Protein AF-A0A961RWL0-F1 (afdb_monomer_lite)

Structure (mmCIF, N/CA/C/O backbone):
data_AF-A0A961RWL0-F1
#
_entry.id   AF-A0A961RWL0-F1
#
loop_
_atom_site.group_PDB
_atom_site.id
_atom_site.type_symbol
_atom_site.label_atom_id
_atom_site.label_alt_id
_atom_site.label_comp_id
_atom_site.label_asym_id
_atom_site.label_entity_id
_atom_site.label_seq_id
_atom_site.pdbx_PDB_ins_code
_atom_site.Cartn_x
_atom_site.Cartn_y
_atom_site.Cartn_z
_atom_site.occupancy
_atom_site.B_iso_or_equiv
_atom_site.auth_seq_id
_atom_site.auth_comp_id
_atom_site.auth_asym_id
_atom_site.auth_atom_id
_atom_site.pdbx_PDB_model_num
ATOM 1 N N . PRO A 1 1 ? 9.113 -16.817 -2.853 1.00 57.19 1 PRO A N 1
ATOM 2 C CA . PRO A 1 1 ? 8.652 -16.428 -1.502 1.00 57.19 1 PRO A CA 1
ATOM 3 C C . PRO A 1 1 ? 8.522 -17.654 -0.603 1.00 57.19 1 PRO A C 1
ATOM 5 O O . PRO A 1 1 ? 7.998 -18.676 -1.045 1.00 57.19 1 PRO A O 1
ATOM 8 N N . ASP A 1 2 ? 9.014 -17.545 0.627 1.00 75.31 2 ASP A N 1
ATOM 9 C CA . ASP A 1 2 ? 8.893 -18.606 1.622 1.00 75.31 2 ASP A CA 1
ATOM 10 C C . A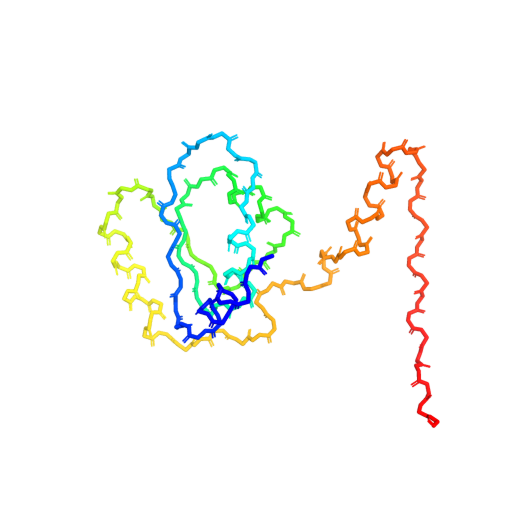SP A 1 2 ? 7.422 -18.758 2.012 1.00 75.31 2 ASP A C 1
ATOM 12 O O . ASP A 1 2 ? 6.725 -17.772 2.259 1.00 75.31 2 ASP A O 1
ATOM 16 N N . ARG A 1 3 ? 6.926 -19.999 2.013 1.00 83.94 3 ARG A N 1
ATOM 17 C CA . ARG A 1 3 ? 5.512 -20.322 2.267 1.00 83.94 3 ARG A CA 1
ATOM 18 C C . ARG A 1 3 ? 5.008 -19.723 3.584 1.00 83.94 3 ARG A C 1
ATOM 20 O O . ARG A 1 3 ? 3.888 -19.234 3.642 1.00 83.94 3 ARG A O 1
ATOM 27 N N . GLU A 1 4 ? 5.884 -19.668 4.580 1.00 89.62 4 GLU A N 1
ATOM 28 C CA . GLU A 1 4 ? 5.626 -19.068 5.890 1.00 89.62 4 GLU A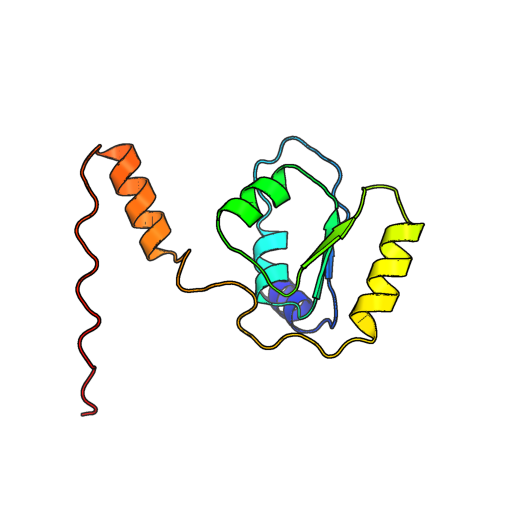 CA 1
ATOM 29 C C . GLU A 1 4 ? 5.218 -17.593 5.795 1.00 89.62 4 GLU A C 1
ATOM 31 O O . GLU A 1 4 ? 4.293 -17.162 6.480 1.00 89.62 4 GLU A O 1
ATOM 36 N N . PHE A 1 5 ? 5.850 -16.815 4.910 1.00 88.50 5 PHE A N 1
ATOM 37 C CA . PHE A 1 5 ? 5.499 -15.406 4.738 1.00 88.50 5 PHE A CA 1
ATOM 38 C C . PHE A 1 5 ? 4.093 -15.243 4.152 1.00 88.50 5 PHE A C 1
ATOM 40 O O . PHE A 1 5 ? 3.331 -14.388 4.601 1.00 88.50 5 PHE A O 1
ATOM 47 N N . LEU A 1 6 ? 3.739 -16.075 3.166 1.00 90.75 6 LEU A N 1
ATOM 48 C CA . LEU A 1 6 ? 2.405 -16.068 2.559 1.00 90.75 6 LEU A CA 1
ATOM 49 C C . LEU A 1 6 ? 1.332 -16.452 3.579 1.00 90.75 6 LEU A C 1
ATOM 51 O O . LEU A 1 6 ? 0.296 -15.792 3.643 1.00 90.75 6 LEU A O 1
ATOM 55 N N . ASP A 1 7 ? 1.601 -17.473 4.394 1.00 93.19 7 ASP A N 1
ATOM 56 C CA . ASP A 1 7 ? 0.686 -17.926 5.440 1.00 93.19 7 ASP A CA 1
ATOM 57 C C . ASP A 1 7 ? 0.441 -16.808 6.468 1.00 93.19 7 ASP A C 1
ATOM 59 O O . ASP A 1 7 ? -0.708 -16.506 6.796 1.00 93.19 7 ASP A O 1
ATOM 63 N N . VAL A 1 8 ? 1.500 -16.114 6.903 1.00 94.44 8 VAL A N 1
ATOM 64 C CA . VAL A 1 8 ? 1.376 -14.960 7.807 1.00 94.44 8 VAL A CA 1
ATOM 65 C C . VAL A 1 8 ? 0.587 -13.830 7.146 1.00 94.44 8 VAL A C 1
ATOM 67 O O . VAL A 1 8 ? -0.411 -13.385 7.711 1.00 94.44 8 VAL A O 1
ATOM 70 N N . ALA A 1 9 ? 0.968 -13.401 5.941 1.00 95.12 9 ALA A N 1
ATOM 71 C CA . ALA A 1 9 ? 0.311 -12.299 5.235 1.00 95.12 9 ALA A CA 1
ATOM 72 C C . ALA A 1 9 ? -1.185 -12.557 4.974 1.00 95.12 9 ALA A C 1
ATOM 74 O O . ALA A 1 9 ? -1.987 -11.621 5.001 1.00 95.12 9 ALA A O 1
ATOM 75 N N . ALA A 1 10 ? -1.572 -13.815 4.749 1.00 93.94 10 ALA A N 1
ATOM 76 C CA . ALA A 1 10 ? -2.961 -14.214 4.543 1.00 93.94 10 ALA A CA 1
ATOM 77 C C . ALA A 1 10 ? -3.770 -14.367 5.844 1.00 93.94 10 ALA A C 1
ATOM 79 O O . ALA A 1 10 ? -4.999 -14.353 5.784 1.00 93.94 10 ALA A O 1
ATOM 80 N N . SER A 1 11 ? -3.103 -14.539 6.991 1.00 95.19 11 SER A N 1
ATOM 81 C CA . SER A 1 11 ? -3.733 -14.792 8.299 1.00 95.19 11 SER A CA 1
ATOM 82 C C . SER A 1 11 ? -4.036 -13.538 9.124 1.00 95.19 11 SER A C 1
ATOM 84 O O . SER A 1 11 ? -4.779 -13.620 10.100 1.00 95.19 11 SER A O 1
ATOM 86 N N . VAL A 1 12 ? -3.464 -12.390 8.759 1.00 95.31 12 VAL A N 1
ATOM 87 C CA . VAL A 1 12 ? -3.649 -11.128 9.489 1.00 95.31 12 VAL A CA 1
ATOM 88 C C . VAL A 1 12 ? -4.867 -10.357 8.989 1.00 95.31 12 VAL A C 1
ATOM 90 O O . VAL A 1 12 ? -5.196 -10.389 7.805 1.00 95.31 12 VAL A O 1
ATOM 93 N N . ASP A 1 13 ? -5.492 -9.575 9.868 1.00 95.56 13 ASP A N 1
ATOM 94 C CA . ASP A 1 13 ? -6.562 -8.640 9.491 1.00 95.56 13 ASP A CA 1
ATOM 95 C C . ASP A 1 13 ? -6.045 -7.396 8.760 1.00 95.56 13 ASP A C 1
ATOM 97 O O . ASP A 1 13 ? -6.799 -6.716 8.050 1.00 95.56 13 ASP A O 1
ATOM 101 N N . MET A 1 14 ? -4.770 -7.071 8.987 1.00 96.50 14 MET A N 1
ATOM 102 C CA . MET A 1 14 ? -4.126 -5.852 8.528 1.00 96.50 14 MET A CA 1
ATOM 103 C C . MET A 1 14 ? -2.605 -6.024 8.456 1.00 96.50 14 MET A C 1
ATOM 105 O O . MET A 1 14 ? -1.998 -6.606 9.352 1.00 96.50 14 MET A O 1
ATOM 109 N N . ALA A 1 15 ? -1.993 -5.482 7.405 1.00 97.25 15 ALA A N 1
ATOM 110 C CA . ALA A 1 15 ? -0.549 -5.400 7.237 1.00 97.25 15 ALA A CA 1
ATOM 111 C C . ALA A 1 15 ? -0.083 -3.939 7.262 1.00 97.25 15 ALA A C 1
ATOM 113 O O . ALA A 1 15 ? -0.704 -3.063 6.656 1.00 97.25 15 ALA A O 1
ATOM 114 N N . TRP A 1 16 ? 1.044 -3.683 7.923 1.00 97.25 16 TRP A N 1
ATOM 115 C CA . TRP A 1 16 ? 1.684 -2.370 7.956 1.00 97.25 16 TRP A CA 1
ATOM 116 C C . TRP A 1 16 ? 3.024 -2.420 7.235 1.00 97.25 16 TRP A C 1
ATOM 118 O O . TRP A 1 16 ? 3.865 -3.261 7.542 1.00 97.25 16 TRP A O 1
ATOM 128 N N . LEU A 1 17 ? 3.238 -1.486 6.310 1.00 96.38 17 LEU A N 1
ATOM 129 C CA . LEU A 1 17 ? 4.455 -1.376 5.505 1.00 96.38 17 LEU A CA 1
ATOM 130 C C . LEU A 1 17 ? 5.097 0.014 5.703 1.00 96.38 17 LEU A C 1
ATOM 132 O O . LEU A 1 17 ? 4.970 0.885 4.838 1.00 96.38 17 LEU A O 1
ATOM 136 N N . PRO A 1 18 ? 5.742 0.264 6.861 1.00 95.06 18 PRO A N 1
ATOM 137 C CA . PRO A 1 18 ? 6.321 1.559 7.222 1.00 95.06 18 PRO A CA 1
ATOM 138 C C . PRO A 1 18 ? 7.719 1.735 6.617 1.00 95.06 18 PRO A C 1
ATOM 140 O O . PRO A 1 18 ? 8.727 1.711 7.321 1.00 95.06 18 PRO A O 1
ATOM 143 N N . TYR A 1 19 ? 7.803 1.848 5.294 1.00 91.31 19 TYR A N 1
ATOM 144 C CA . TYR A 1 19 ? 9.090 1.877 4.601 1.00 91.31 19 TYR A CA 1
ATOM 145 C C . TYR A 1 19 ? 9.611 3.310 4.479 1.00 91.31 19 TYR A C 1
ATOM 147 O O . TYR A 1 19 ? 8.877 4.214 4.074 1.00 91.31 19 TYR A O 1
ATOM 155 N N . TYR A 1 20 ? 10.887 3.506 4.799 1.00 90.06 20 TYR A N 1
ATOM 156 C CA . TYR A 1 20 ? 11.621 4.691 4.365 1.00 90.06 20 TYR A CA 1
ATOM 157 C C . TYR A 1 20 ? 12.013 4.544 2.899 1.00 90.06 20 TYR A C 1
ATOM 159 O O . TYR A 1 20 ? 12.244 3.433 2.421 1.00 90.06 20 TYR A O 1
ATOM 167 N N . GLU A 1 21 ? 12.116 5.675 2.206 1.00 86.50 21 GLU A N 1
ATOM 168 C CA . GLU A 1 21 ? 12.635 5.701 0.845 1.00 86.50 21 GLU A CA 1
ATOM 169 C C . GLU A 1 21 ? 14.100 5.251 0.836 1.00 86.50 21 GLU A C 1
ATOM 171 O O . GLU A 1 21 ? 14.924 5.749 1.606 1.00 86.50 21 GLU A O 1
ATOM 176 N N . ASN A 1 22 ? 14.418 4.287 -0.022 1.00 85.12 22 ASN A N 1
ATOM 177 C CA . ASN A 1 22 ? 15.745 3.679 -0.120 1.00 85.12 22 ASN A CA 1
ATOM 178 C C . ASN A 1 22 ? 16.205 3.509 -1.579 1.00 85.12 22 ASN A C 1
ATOM 180 O O . ASN A 1 22 ? 17.179 2.798 -1.828 1.00 85.12 22 ASN A O 1
ATOM 184 N N . GLY A 1 23 ? 15.526 4.164 -2.529 1.00 84.50 23 GLY A N 1
ATOM 185 C CA . GLY A 1 23 ? 15.853 4.097 -3.954 1.00 84.50 23 GLY A CA 1
ATOM 186 C C . GLY A 1 23 ? 15.364 2.818 -4.634 1.00 84.50 23 GLY A C 1
ATOM 187 O O . GLY A 1 23 ? 15.916 2.428 -5.659 1.00 84.50 23 GLY A O 1
ATOM 188 N N . GLN A 1 24 ? 14.374 2.136 -4.052 1.00 85.56 24 GLN A N 1
ATOM 189 C CA . GLN A 1 24 ? 13.716 0.994 -4.680 1.00 85.56 24 GLN A CA 1
ATOM 190 C C . GLN A 1 24 ? 12.577 1.457 -5.590 1.00 85.56 24 GLN A C 1
ATOM 192 O O . GLN A 1 24 ? 11.757 2.289 -5.213 1.00 85.56 24 GLN A O 1
ATOM 197 N N . ASP A 1 25 ? 12.468 0.826 -6.757 1.00 83.38 25 ASP A N 1
ATOM 198 C CA . ASP A 1 25 ? 11.403 1.114 -7.726 1.00 83.38 25 ASP A CA 1
ATOM 199 C C . ASP A 1 25 ? 10.155 0.234 -7.529 1.00 83.38 25 ASP A C 1
ATOM 201 O O . ASP A 1 25 ? 9.182 0.341 -8.272 1.00 83.38 25 ASP A O 1
ATOM 205 N N . GLY A 1 26 ? 10.159 -0.648 -6.524 1.00 85.62 26 GLY A N 1
ATOM 206 C CA . GLY A 1 26 ? 9.037 -1.533 -6.226 1.00 85.62 26 GLY A CA 1
ATOM 207 C C . GLY A 1 26 ? 9.232 -2.354 -4.953 1.00 85.62 26 GLY A C 1
ATOM 208 O O . GLY A 1 26 ? 10.315 -2.396 -4.373 1.00 85.62 26 GLY A O 1
ATOM 209 N N . SER A 1 27 ? 8.164 -3.027 -4.517 1.00 89.69 27 SER A N 1
ATOM 210 C CA . SER A 1 27 ? 8.170 -3.871 -3.318 1.00 89.69 27 SER A CA 1
ATOM 211 C C . SER A 1 27 ? 7.378 -5.158 -3.543 1.00 89.69 27 SER A C 1
ATOM 213 O O . SER A 1 27 ? 6.149 -5.146 -3.593 1.00 89.69 27 SER A O 1
ATOM 215 N N . GLY A 1 28 ? 8.086 -6.289 -3.630 1.00 89.06 28 GLY A N 1
ATOM 216 C CA . GLY A 1 28 ? 7.453 -7.610 -3.737 1.00 89.06 28 GLY A CA 1
ATOM 217 C C . GLY A 1 28 ? 6.717 -8.033 -2.460 1.00 89.06 28 GLY A C 1
ATOM 218 O O . GLY A 1 28 ? 5.742 -8.774 -2.514 1.00 89.06 28 GLY A O 1
ATOM 219 N N . ILE A 1 29 ? 7.143 -7.530 -1.296 1.00 92.38 29 ILE A N 1
ATOM 220 C CA . ILE A 1 29 ? 6.402 -7.723 -0.043 1.00 92.38 29 ILE A CA 1
ATOM 221 C C . ILE A 1 29 ? 5.056 -6.997 -0.116 1.00 92.38 29 ILE A C 1
ATOM 223 O O . ILE A 1 29 ? 4.036 -7.556 0.281 1.00 92.38 29 ILE A O 1
ATOM 227 N N . ALA A 1 30 ? 5.037 -5.778 -0.660 1.00 93.31 30 ALA A N 1
ATOM 228 C CA . ALA A 1 30 ? 3.799 -5.025 -0.789 1.00 93.31 30 ALA A CA 1
ATOM 229 C C . ALA A 1 30 ? 2.814 -5.690 -1.735 1.00 93.31 30 ALA A C 1
ATOM 231 O O . ALA A 1 30 ? 1.653 -5.794 -1.362 1.00 93.31 30 ALA A O 1
ATOM 232 N N . SER A 1 31 ? 3.255 -6.186 -2.895 1.00 91.31 31 SER A N 1
ATOM 233 C CA . SER A 1 31 ? 2.355 -6.906 -3.803 1.00 91.31 31 SER A CA 1
ATOM 234 C C . SER A 1 31 ? 1.709 -8.107 -3.106 1.00 91.31 31 SER A C 1
ATOM 236 O O . SER A 1 31 ? 0.496 -8.258 -3.140 1.00 91.31 31 SER A O 1
ATOM 238 N N . ILE A 1 32 ? 2.490 -8.891 -2.352 1.00 92.81 32 ILE A N 1
ATOM 239 C CA . ILE A 1 32 ? 1.956 -10.025 -1.584 1.00 92.81 32 ILE A CA 1
ATOM 240 C C . ILE A 1 32 ? 0.930 -9.567 -0.541 1.00 92.81 32 ILE A C 1
ATOM 242 O O . ILE A 1 32 ? -0.151 -10.143 -0.453 1.00 92.81 32 ILE A O 1
ATOM 246 N N . CYS A 1 33 ? 1.249 -8.554 0.268 1.00 95.94 33 CYS A N 1
ATOM 247 C CA . CYS A 1 33 ? 0.324 -8.058 1.289 1.00 95.94 33 CYS A CA 1
ATOM 248 C C . CYS A 1 33 ? -0.944 -7.454 0.674 1.00 95.94 33 CYS A C 1
ATOM 250 O O . CYS A 1 33 ? -2.024 -7.631 1.226 1.00 95.94 33 CYS A O 1
ATOM 252 N N . LEU A 1 34 ? -0.834 -6.769 -0.463 1.00 94.50 34 LEU A N 1
ATOM 253 C CA . LEU A 1 34 ? -1.975 -6.188 -1.167 1.00 94.50 34 LEU A CA 1
ATOM 254 C C . LEU A 1 34 ? -2.904 -7.258 -1.740 1.00 94.50 34 LEU A C 1
ATOM 256 O O . LEU A 1 34 ? -4.112 -7.043 -1.741 1.00 94.50 34 LEU A O 1
ATOM 260 N N . ASP A 1 35 ? -2.378 -8.417 -2.131 1.00 92.25 35 ASP A N 1
ATOM 261 C CA . ASP A 1 35 ? -3.180 -9.541 -2.623 1.00 92.25 35 ASP A CA 1
ATOM 262 C C . ASP A 1 35 ? -3.749 -10.410 -1.486 1.00 92.25 35 ASP A C 1
ATOM 264 O O . ASP A 1 35 ? -4.874 -10.914 -1.563 1.00 92.25 35 ASP A O 1
ATOM 268 N N . ALA A 1 36 ? -2.979 -10.604 -0.412 1.00 93.56 36 ALA A N 1
ATOM 269 C CA . ALA A 1 36 ? -3.298 -11.564 0.643 1.00 93.56 36 ALA A CA 1
ATOM 270 C C . ALA A 1 36 ? -3.985 -10.932 1.862 1.00 93.56 36 ALA A C 1
ATOM 272 O O . ALA A 1 36 ? -4.909 -11.526 2.424 1.00 93.56 36 ALA A O 1
ATOM 273 N N . SER A 1 37 ? -3.586 -9.735 2.282 1.00 96.19 37 SER A N 1
ATOM 274 C CA . SER A 1 37 ? -4.082 -9.128 3.518 1.00 96.19 37 SER A CA 1
ATOM 275 C C . SER A 1 37 ? -5.368 -8.328 3.263 1.00 96.19 37 SER A C 1
ATOM 277 O O . SER A 1 37 ? -5.438 -7.559 2.305 1.00 96.19 37 SER A O 1
ATOM 279 N N . PRO A 1 38 ? -6.406 -8.440 4.114 1.00 96.06 38 PRO A N 1
ATOM 280 C CA . PRO A 1 38 ? -7.648 -7.680 3.954 1.00 96.06 38 PRO A CA 1
ATOM 281 C C . PRO A 1 38 ? -7.476 -6.166 3.968 1.00 96.06 38 PRO A C 1
ATOM 283 O O . PRO A 1 38 ? -8.319 -5.460 3.423 1.00 96.06 38 PRO A O 1
ATOM 286 N N . ARG A 1 39 ? -6.421 -5.664 4.616 1.00 96.94 39 ARG A N 1
ATOM 287 C CA . ARG A 1 39 ? -6.120 -4.238 4.752 1.00 96.94 39 ARG A CA 1
ATOM 288 C C . ARG A 1 39 ? -4.614 -4.037 4.740 1.00 96.94 39 ARG A C 1
ATOM 290 O O . ARG A 1 39 ? -3.888 -4.784 5.395 1.00 96.94 39 ARG A O 1
ATOM 297 N N . VAL A 1 40 ? -4.152 -2.998 4.064 1.00 97.12 40 VAL A N 1
ATOM 298 C CA . VAL A 1 40 ? -2.743 -2.611 4.019 1.00 97.12 40 VAL A CA 1
ATOM 299 C C . VAL A 1 40 ? -2.626 -1.126 4.326 1.00 97.12 40 VAL A C 1
ATOM 301 O O . VAL A 1 40 ? -3.259 -0.298 3.676 1.00 97.12 40 VAL A O 1
ATOM 304 N N . VAL A 1 41 ? -1.792 -0.769 5.300 1.00 97.44 41 VAL A N 1
ATOM 305 C CA . VAL A 1 41 ? -1.373 0.620 5.509 1.00 97.44 41 VAL A CA 1
ATOM 306 C C . VAL A 1 41 ? 0.108 0.745 5.203 1.00 97.44 41 VAL A C 1
ATOM 308 O O . VAL A 1 41 ? 0.943 0.139 5.870 1.00 97.44 41 VAL A O 1
ATOM 311 N N . CYS A 1 42 ? 0.443 1.521 4.177 1.00 96.88 42 CYS A N 1
ATOM 312 C CA . CYS A 1 42 ? 1.810 1.665 3.686 1.00 96.88 42 CYS A CA 1
ATOM 313 C C . CYS A 1 42 ? 2.256 3.126 3.678 1.00 96.88 42 CYS A C 1
ATOM 315 O O . CYS A 1 42 ? 1.443 4.033 3.501 1.00 96.88 42 CYS A O 1
ATOM 317 N N . SER A 1 43 ? 3.548 3.365 3.888 1.00 96.69 43 SER A N 1
ATOM 318 C CA . SER A 1 43 ? 4.089 4.725 3.878 1.00 96.69 43 SER A CA 1
ATOM 319 C C . SER A 1 43 ? 3.957 5.370 2.499 1.00 96.69 43 SER A C 1
ATOM 321 O O . SER A 1 43 ? 3.989 4.674 1.495 1.00 96.69 43 SER A O 1
ATOM 323 N N . ALA A 1 44 ? 3.836 6.689 2.404 1.00 94.25 44 ALA A N 1
ATOM 324 C CA . ALA A 1 44 ? 3.927 7.419 1.148 1.00 94.25 44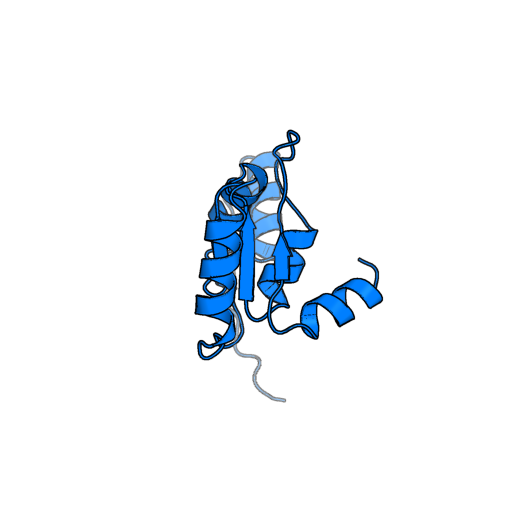 ALA A CA 1
ATOM 325 C C . ALA A 1 44 ? 5.382 7.379 0.641 1.00 94.25 44 ALA A C 1
ATOM 327 O O . ALA A 1 44 ? 6.222 8.162 1.072 1.00 94.25 44 ALA A O 1
ATOM 328 N N . SER A 1 45 ? 5.687 6.409 -0.222 1.00 92.00 45 SER A N 1
ATOM 329 C CA . SER A 1 45 ? 7.003 6.209 -0.842 1.00 92.00 45 SER A CA 1
ATOM 330 C C . SER A 1 45 ? 6.893 5.965 -2.344 1.00 92.00 45 SER A C 1
ATOM 332 O O . SER A 1 45 ? 5.859 5.486 -2.834 1.00 92.00 45 SER A O 1
ATOM 334 N N . PHE A 1 46 ? 7.991 6.234 -3.052 1.00 91.19 46 PHE A N 1
ATOM 335 C CA . PHE A 1 46 ? 8.084 6.117 -4.501 1.00 91.19 46 PHE A CA 1
ATOM 336 C C . PHE A 1 46 ? 7.875 4.678 -4.977 1.00 91.19 46 PHE A C 1
ATOM 338 O O . PHE A 1 46 ? 7.121 4.451 -5.922 1.00 91.19 46 PHE A O 1
ATOM 345 N N . ALA A 1 47 ? 8.467 3.698 -4.287 1.00 90.50 47 ALA A N 1
ATOM 346 C CA . ALA A 1 47 ? 8.311 2.277 -4.608 1.00 90.50 47 ALA A CA 1
ATOM 347 C C . ALA A 1 47 ? 6.834 1.852 -4.682 1.00 90.50 47 ALA A C 1
ATOM 349 O O . ALA A 1 47 ? 6.421 1.100 -5.566 1.00 90.50 47 ALA A O 1
ATOM 350 N N . PHE A 1 48 ? 6.016 2.345 -3.752 1.00 93.44 48 PHE A N 1
ATOM 351 C CA . PHE A 1 48 ? 4.590 2.047 -3.741 1.00 93.44 48 PHE A CA 1
ATOM 352 C C . PHE A 1 48 ? 3.815 2.879 -4.767 1.00 93.44 48 PHE A C 1
ATOM 354 O O . PHE A 1 48 ? 2.876 2.363 -5.364 1.00 93.44 48 PHE A O 1
ATOM 361 N N . ASP A 1 49 ? 4.220 4.125 -5.029 1.00 91.75 49 ASP A N 1
ATOM 362 C CA . ASP A 1 49 ? 3.608 4.927 -6.095 1.00 91.75 49 ASP A CA 1
ATOM 363 C C . ASP A 1 49 ? 3.798 4.272 -7.468 1.00 91.75 49 ASP A C 1
ATOM 365 O O . ASP A 1 49 ? 2.884 4.294 -8.288 1.00 91.75 49 ASP A O 1
ATOM 369 N N . GLN A 1 50 ? 4.956 3.653 -7.729 1.00 89.88 50 GLN A N 1
ATOM 370 C CA . GLN A 1 50 ? 5.162 2.876 -8.954 1.00 89.88 50 GLN A CA 1
ATOM 371 C C . GLN A 1 50 ? 4.269 1.636 -8.998 1.00 89.88 50 GLN A C 1
ATOM 373 O O . GLN A 1 50 ? 3.648 1.372 -10.025 1.00 89.88 50 GLN A O 1
ATOM 378 N N . LEU A 1 51 ? 4.144 0.912 -7.881 1.00 88.75 51 LEU A N 1
ATOM 379 C CA . LEU A 1 51 ? 3.268 -0.256 -7.791 1.00 88.75 51 LEU A CA 1
ATOM 380 C C . LEU A 1 51 ? 1.801 0.098 -8.089 1.00 88.75 51 LEU A C 1
ATOM 382 O O . LEU A 1 51 ? 1.142 -0.610 -8.848 1.00 88.75 51 LEU A O 1
ATOM 386 N N . PHE A 1 52 ? 1.300 1.211 -7.551 1.00 90.31 52 PHE A N 1
ATOM 387 C CA . PHE A 1 52 ? -0.095 1.631 -7.742 1.00 90.31 52 PHE A CA 1
ATOM 388 C C . PHE A 1 52 ? -0.405 2.184 -9.134 1.00 90.31 52 PHE A C 1
ATOM 390 O O . PHE A 1 52 ? -1.574 2.304 -9.488 1.00 90.31 52 PHE A O 1
ATOM 397 N N . LYS A 1 53 ? 0.606 2.472 -9.962 1.00 87.56 53 LYS A N 1
ATOM 398 C CA . LYS A 1 53 ? 0.384 2.755 -11.391 1.00 87.56 53 LYS A CA 1
ATOM 399 C C . LYS A 1 53 ? 0.022 1.504 -12.187 1.00 87.56 53 LYS A C 1
ATOM 401 O O . LYS A 1 53 ? -0.528 1.633 -13.275 1.00 87.56 53 LYS A O 1
ATOM 406 N N . LEU A 1 54 ? 0.373 0.319 -11.683 1.00 83.50 54 LEU A N 1
ATOM 407 C CA . LEU A 1 54 ? 0.141 -0.950 -12.373 1.00 83.50 54 LEU A CA 1
ATOM 408 C C . LEU A 1 54 ? -1.241 -1.523 -12.062 1.00 83.50 54 LEU A C 1
ATOM 410 O O . LEU A 1 54 ? -1.891 -2.063 -12.950 1.00 83.50 54 LEU A O 1
ATOM 414 N N . VAL A 1 55 ? -1.666 -1.427 -10.801 1.00 85.94 55 VAL A N 1
ATOM 415 C CA . VAL A 1 55 ? -2.920 -2.003 -10.305 1.00 85.94 55 VAL A CA 1
ATOM 416 C C . VAL A 1 55 ? -3.533 -1.065 -9.277 1.00 85.94 55 VAL A C 1
ATOM 418 O O . VAL A 1 55 ? -2.860 -0.628 -8.340 1.00 85.94 55 VAL A O 1
ATOM 421 N N . GLU A 1 56 ? -4.827 -0.797 -9.429 1.00 88.38 56 GLU A N 1
ATOM 422 C CA . GLU A 1 56 ? -5.617 -0.118 -8.409 1.00 88.38 56 GLU A CA 1
ATOM 423 C C . GLU A 1 56 ? -6.062 -1.128 -7.345 1.00 88.38 56 GLU A C 1
ATOM 425 O O . GLU A 1 56 ? -6.676 -2.150 -7.660 1.00 88.38 56 GLU A O 1
ATOM 430 N N . TYR A 1 57 ? -5.752 -0.839 -6.080 1.00 92.38 57 TYR A N 1
ATOM 431 C CA . TYR A 1 57 ? -6.107 -1.684 -4.941 1.00 92.38 57 TYR A CA 1
ATOM 432 C C . TYR A 1 57 ? -7.151 -1.005 -4.059 1.00 92.38 57 TYR A C 1
ATOM 434 O O . TYR A 1 57 ? -7.009 0.160 -3.690 1.00 92.38 57 TYR A O 1
ATOM 442 N N . ARG A 1 58 ? -8.169 -1.763 -3.641 1.00 94.06 58 ARG A N 1
ATOM 443 C CA . ARG A 1 58 ? -9.262 -1.270 -2.779 1.00 94.06 58 ARG A CA 1
ATOM 444 C C . ARG A 1 58 ? -9.063 -1.516 -1.284 1.00 94.06 58 ARG A C 1
ATOM 446 O O . ARG A 1 58 ? -9.924 -1.164 -0.485 1.00 94.06 58 ARG A O 1
ATOM 453 N N . ASN A 1 59 ? -7.970 -2.169 -0.905 1.00 95.81 59 ASN A N 1
ATOM 454 C CA . ASN A 1 59 ? -7.649 -2.541 0.474 1.00 95.81 59 ASN A CA 1
ATOM 455 C C . ASN A 1 59 ? -6.467 -1.752 1.054 1.00 95.81 59 ASN A C 1
ATOM 457 O O . ASN A 1 59 ? -5.908 -2.170 2.066 1.00 95.81 59 ASN A O 1
ATOM 461 N N . VAL A 1 60 ? -6.059 -0.644 0.431 1.00 96.06 60 VAL A N 1
ATOM 462 C CA . VAL A 1 60 ? -4.847 0.087 0.813 1.00 96.06 60 VAL A CA 1
ATOM 463 C C . VAL A 1 60 ? -5.132 1.506 1.291 1.00 96.06 60 VAL A C 1
ATOM 465 O O . VAL A 1 60 ? -5.995 2.204 0.768 1.00 96.06 60 VAL A O 1
ATOM 468 N N . SER A 1 61 ? -4.357 1.959 2.272 1.00 96.44 61 SER A N 1
ATOM 469 C CA . SER A 1 61 ? -4.303 3.354 2.699 1.00 96.44 61 SER A CA 1
ATOM 470 C C . SER A 1 61 ? -2.852 3.794 2.892 1.00 96.44 61 SER A C 1
ATOM 472 O O . SER A 1 61 ? -2.024 3.056 3.420 1.00 96.44 61 SER A O 1
ATOM 474 N N . ARG A 1 62 ? -2.538 5.025 2.482 1.00 96.38 62 ARG A N 1
ATOM 475 C CA . ARG A 1 62 ? -1.190 5.617 2.595 1.00 96.38 62 ARG A CA 1
ATOM 476 C C . ARG A 1 62 ? -0.997 6.282 3.959 1.00 96.38 62 ARG A C 1
ATOM 478 O O . ARG A 1 62 ? -2.006 6.575 4.587 1.00 96.38 62 ARG A O 1
ATOM 485 N N . PHE A 1 63 ? 0.221 6.565 4.409 1.00 97.38 63 PHE A N 1
ATOM 486 C CA . PHE A 1 63 ? 0.507 7.476 5.536 1.00 97.38 63 PHE A CA 1
ATOM 487 C C . PHE A 1 63 ? 1.918 8.067 5.417 1.00 97.38 63 PHE A C 1
ATOM 489 O O . PHE A 1 63 ? 2.761 7.466 4.759 1.00 97.38 63 PHE A O 1
ATOM 496 N N . ASP A 1 64 ? 2.221 9.188 6.062 1.00 96.12 64 ASP A N 1
ATOM 497 C CA . ASP A 1 64 ? 3.574 9.753 6.007 1.00 96.12 64 ASP A CA 1
ATOM 498 C C . ASP A 1 64 ? 4.543 8.978 6.916 1.00 96.12 64 ASP A C 1
ATOM 500 O O . ASP A 1 64 ? 4.289 8.771 8.107 1.00 96.12 64 ASP A O 1
ATOM 504 N N . ILE A 1 65 ? 5.685 8.534 6.377 1.00 95.06 65 ILE A N 1
ATOM 505 C CA . ILE A 1 65 ? 6.672 7.781 7.164 1.00 95.06 65 ILE A CA 1
ATOM 506 C C . ILE A 1 65 ? 7.184 8.619 8.348 1.00 95.06 65 ILE A C 1
ATOM 508 O O . ILE A 1 65 ? 7.561 9.778 8.202 1.00 95.06 65 ILE A O 1
ATOM 512 N N . GLY A 1 66 ? 7.186 8.026 9.545 1.00 94.06 66 GLY A N 1
ATOM 513 C CA . GLY A 1 66 ? 7.504 8.717 10.800 1.00 94.06 66 GLY A CA 1
ATOM 514 C C . GLY A 1 66 ? 6.309 9.411 11.469 1.00 94.06 66 GLY A C 1
ATOM 515 O O . GLY A 1 66 ? 6.405 9.769 12.643 1.00 94.06 66 GLY A O 1
ATOM 516 N N . ASN A 1 67 ? 5.162 9.539 10.792 1.00 96.81 67 ASN A N 1
ATOM 517 C CA . ASN A 1 67 ? 3.929 10.048 11.389 1.00 96.81 67 ASN A CA 1
ATOM 518 C C . ASN A 1 67 ? 3.162 8.934 12.121 1.00 96.81 67 ASN A C 1
ATOM 520 O O . ASN A 1 67 ? 2.172 8.381 11.638 1.00 96.81 67 ASN A O 1
ATOM 524 N N . SER A 1 68 ? 3.622 8.601 13.327 1.00 96.44 68 SER A N 1
ATOM 525 C CA . SER A 1 68 ? 3.021 7.536 14.141 1.00 96.44 68 SER A CA 1
ATOM 526 C C . SER A 1 68 ? 1.564 7.814 14.533 1.00 96.44 68 SER A C 1
ATOM 528 O O . SER A 1 68 ? 0.800 6.872 14.731 1.00 96.44 68 SER A O 1
ATOM 530 N N . ILE A 1 69 ? 1.161 9.087 14.633 1.00 97.75 69 ILE A N 1
ATOM 531 C CA . ILE A 1 69 ? -0.220 9.470 14.967 1.00 97.75 69 ILE A CA 1
ATOM 532 C C . ILE A 1 69 ? -1.152 9.142 13.800 1.00 97.75 69 ILE A C 1
ATOM 534 O O . ILE A 1 69 ? -2.200 8.532 13.999 1.00 97.75 69 ILE A O 1
ATOM 538 N N . GLU A 1 70 ? -0.763 9.502 12.577 1.00 97.75 70 GLU A N 1
ATOM 539 C CA . GLU A 1 70 ? -1.534 9.170 11.379 1.00 97.75 70 GLU A CA 1
ATOM 540 C C . GLU A 1 70 ? -1.634 7.655 11.176 1.00 97.75 70 GLU A C 1
ATOM 542 O O . GLU A 1 70 ? -2.725 7.143 10.913 1.00 97.75 70 GLU A O 1
ATOM 547 N N . LEU A 1 71 ? -0.525 6.931 11.362 1.00 97.12 71 LEU A N 1
ATOM 548 C CA . LEU A 1 71 ? -0.500 5.470 11.302 1.00 97.12 71 LEU A CA 1
ATOM 549 C C . LEU A 1 71 ? -1.488 4.848 12.300 1.00 97.12 71 LEU A C 1
ATOM 551 O O . LEU A 1 71 ? -2.267 3.965 11.932 1.00 97.12 71 LEU A O 1
ATOM 555 N N . ALA A 1 72 ? -1.491 5.326 13.549 1.00 96.75 72 ALA A N 1
ATOM 556 C CA . ALA A 1 72 ? -2.404 4.854 14.585 1.00 96.75 72 ALA A CA 1
ATOM 557 C C . ALA A 1 72 ? -3.869 5.169 14.246 1.00 96.75 72 ALA A C 1
ATOM 559 O O . ALA A 1 72 ? -4.721 4.286 14.328 1.00 96.75 72 ALA A O 1
ATOM 560 N N . HIS A 1 73 ? -4.170 6.392 13.798 1.00 97.06 73 HIS A N 1
ATOM 561 C CA . HIS A 1 73 ? -5.523 6.762 13.378 1.00 97.06 73 HIS A CA 1
ATOM 562 C C . HIS A 1 73 ? -6.028 5.908 12.214 1.00 97.06 73 HIS A C 1
ATOM 564 O O . HIS A 1 73 ? -7.139 5.386 12.283 1.00 97.06 73 HIS A O 1
ATOM 570 N N . LYS A 1 74 ? -5.219 5.714 11.169 1.00 96.62 74 LYS A N 1
ATOM 571 C CA . LYS A 1 74 ? -5.596 4.879 10.018 1.00 96.62 74 LYS A CA 1
ATOM 572 C C . LYS A 1 74 ? -5.773 3.421 10.414 1.00 96.62 74 LYS A C 1
ATOM 574 O O . LYS A 1 74 ? -6.685 2.763 9.931 1.00 96.62 74 LYS A O 1
ATOM 579 N N . THR A 1 75 ? -4.957 2.935 11.341 1.00 96.44 75 THR A N 1
ATOM 580 C CA . THR A 1 75 ? -5.128 1.601 11.921 1.00 96.44 75 THR A CA 1
ATOM 581 C C . THR A 1 75 ? -6.480 1.451 12.603 1.00 96.44 75 THR A C 1
ATOM 583 O O . THR A 1 75 ? -7.222 0.528 12.281 1.00 96.44 75 THR A O 1
ATOM 586 N N . LEU A 1 76 ? -6.826 2.370 13.506 1.00 96.19 76 LEU A N 1
ATOM 587 C CA . LEU A 1 76 ? -8.090 2.325 14.242 1.00 96.19 76 LEU A CA 1
ATOM 588 C C . LEU A 1 76 ? -9.310 2.497 13.335 1.00 96.19 76 LEU A C 1
ATOM 590 O O . LEU A 1 76 ? -10.339 1.875 13.589 1.00 96.19 76 LEU A O 1
ATOM 594 N N . LEU A 1 77 ? -9.196 3.316 12.288 1.00 94.06 77 LEU A N 1
ATOM 595 C CA . LEU A 1 77 ? -10.238 3.468 11.279 1.00 94.06 77 LEU A CA 1
ATOM 596 C C . LEU A 1 77 ? -10.490 2.129 10.575 1.00 94.06 77 LEU A C 1
ATOM 598 O O . LEU A 1 77 ? -11.584 1.580 10.640 1.00 94.06 77 LEU A O 1
ATOM 602 N N . HIS A 1 78 ? -9.443 1.555 9.984 1.00 94.25 78 HIS A N 1
ATOM 603 C CA . HIS A 1 78 ? -9.593 0.402 9.103 1.00 94.25 78 HIS A CA 1
ATOM 604 C C . HIS A 1 78 ? -9.872 -0.901 9.853 1.00 94.25 78 HIS A C 1
ATOM 606 O O . HIS A 1 78 ? -10.631 -1.729 9.355 1.00 94.25 78 HIS A O 1
ATOM 612 N N . ILE A 1 79 ? -9.294 -1.111 11.042 1.00 92.06 79 ILE A N 1
ATOM 613 C CA . ILE A 1 79 ? -9.466 -2.369 11.790 1.00 92.06 79 ILE A CA 1
ATOM 614 C C . ILE A 1 79 ? -10.918 -2.600 12.233 1.00 92.06 79 ILE A C 1
ATOM 616 O O . ILE A 1 79 ? -11.350 -3.745 12.340 1.00 92.06 79 ILE A O 1
ATOM 620 N N . ASN A 1 80 ? -11.674 -1.519 12.446 1.00 88.69 80 ASN A N 1
ATOM 621 C CA . ASN A 1 80 ? -13.078 -1.574 12.850 1.00 88.69 80 ASN A CA 1
ATOM 622 C C . ASN A 1 80 ? -14.047 -1.622 11.658 1.00 88.69 80 ASN A C 1
ATOM 624 O O . ASN A 1 80 ? -15.213 -1.981 11.832 1.00 88.69 80 ASN A O 1
ATOM 628 N N . ASP A 1 81 ? -13.580 -1.292 10.454 1.00 90.81 81 ASP A N 1
ATOM 629 C CA . ASP A 1 81 ? -14.395 -1.324 9.245 1.00 90.81 81 ASP A CA 1
ATOM 630 C C . ASP A 1 81 ? -14.613 -2.753 8.744 1.00 90.81 81 ASP A C 1
ATOM 632 O O . ASP A 1 81 ? -13.797 -3.654 8.954 1.00 90.81 81 ASP A O 1
ATOM 636 N N . LYS A 1 82 ? -15.712 -2.980 8.016 1.00 92.00 82 LYS A N 1
ATOM 637 C CA . LYS A 1 82 ? -15.939 -4.258 7.331 1.00 92.00 82 LYS A CA 1
ATOM 638 C C . LYS A 1 82 ? -14.831 -4.469 6.285 1.00 92.00 82 LYS A C 1
ATOM 640 O O . LYS A 1 82 ? -14.651 -3.591 5.441 1.00 92.00 82 LYS A O 1
ATOM 645 N N . PRO A 1 83 ? -14.120 -5.613 6.285 1.00 89.31 83 PRO A N 1
ATOM 646 C CA . PRO A 1 83 ? -13.035 -5.824 5.338 1.00 89.31 83 PRO A CA 1
ATOM 647 C C . PRO A 1 83 ? -13.568 -5.845 3.896 1.00 89.31 83 PRO A C 1
ATOM 649 O O . PRO A 1 83 ? -14.672 -6.364 3.656 1.00 89.31 83 PRO A O 1
ATOM 652 N N . PRO A 1 84 ? -12.796 -5.321 2.925 1.00 90.50 84 PRO A N 1
ATOM 653 C CA . PRO A 1 84 ? -13.125 -5.477 1.518 1.00 90.50 84 PRO A CA 1
ATOM 654 C C . PRO A 1 84 ? -13.183 -6.966 1.156 1.00 90.50 84 PRO A C 1
ATOM 656 O O . PRO A 1 84 ? -12.590 -7.820 1.814 1.00 90.50 84 PRO A O 1
ATOM 659 N N . GLN A 1 85 ? -13.929 -7.293 0.106 1.00 91.00 85 GLN A N 1
ATOM 660 C CA . GLN A 1 85 ? -13.955 -8.653 -0.432 1.00 91.00 85 GLN A CA 1
ATOM 661 C C . GLN A 1 85 ? -12.766 -8.859 -1.376 1.00 91.00 85 GLN A C 1
ATOM 663 O O . GLN A 1 85 ? -12.257 -7.899 -1.953 1.00 91.00 85 GLN A O 1
ATOM 668 N N . ARG A 1 86 ? -12.321 -10.104 -1.550 1.00 89.94 86 ARG A N 1
ATOM 669 C CA . ARG A 1 86 ? -11.330 -10.449 -2.581 1.00 89.94 86 ARG A CA 1
ATOM 670 C C . ARG A 1 86 ? -11.989 -10.526 -3.973 1.00 89.94 86 ARG A C 1
ATOM 672 O O . ARG A 1 86 ? -13.196 -10.773 -4.033 1.00 89.94 86 ARG A O 1
ATOM 679 N N . PRO A 1 87 ? -11.238 -10.324 -5.072 1.00 90.88 87 PRO A N 1
ATOM 680 C CA . PRO A 1 87 ? -9.847 -9.853 -5.111 1.00 90.88 87 PRO A CA 1
ATOM 681 C C . PRO A 1 87 ? -9.739 -8.391 -4.662 1.00 90.88 87 PRO A C 1
ATOM 683 O O . PRO A 1 87 ? -10.733 -7.662 -4.663 1.00 90.88 87 PRO A O 1
ATOM 686 N N 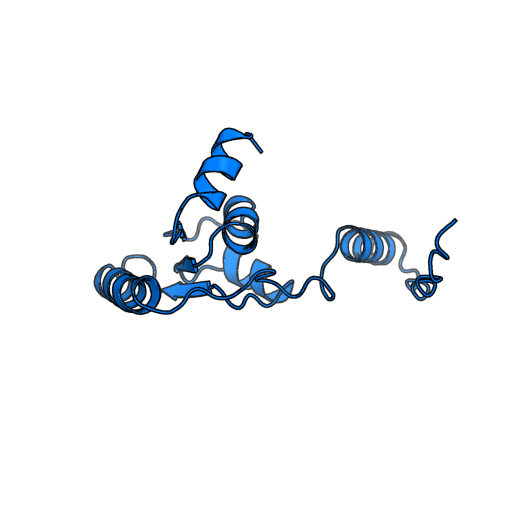. TYR A 1 88 ? -8.568 -7.972 -4.189 1.00 92.44 88 TYR A N 1
ATOM 687 C CA . TYR A 1 88 ? -8.377 -6.598 -3.714 1.00 92.44 88 TYR A CA 1
ATOM 688 C C . TYR A 1 88 ? -7.825 -5.657 -4.791 1.00 92.44 88 TYR A C 1
ATOM 690 O O . TYR A 1 88 ? -8.101 -4.460 -4.729 1.00 92.44 88 TYR A O 1
ATOM 698 N N . GLY A 1 89 ? -7.085 -6.191 -5.762 1.00 88.25 89 GLY A N 1
ATOM 699 C CA . GLY A 1 89 ? -6.675 -5.488 -6.974 1.00 88.25 89 GLY A CA 1
ATOM 700 C C . GLY A 1 89 ? -7.571 -5.827 -8.166 1.00 88.25 89 GLY A C 1
ATOM 701 O O . GLY A 1 89 ? -8.280 -6.838 -8.154 1.00 88.25 89 GLY A O 1
ATOM 702 N N . ASP A 1 90 ? -7.536 -4.985 -9.196 1.00 85.19 90 ASP A N 1
ATOM 703 C CA . ASP A 1 90 ? -8.167 -5.285 -10.484 1.00 85.19 90 ASP A CA 1
ATOM 704 C C . ASP A 1 90 ? -7.339 -6.308 -11.284 1.00 85.19 90 ASP A C 1
ATOM 706 O O . ASP A 1 90 ? -6.354 -5.976 -11.947 1.00 85.19 90 ASP A O 1
ATOM 710 N N . GLU A 1 91 ? -7.765 -7.572 -11.238 1.00 78.81 91 GLU A N 1
ATOM 711 C CA . GLU A 1 91 ? -7.118 -8.686 -11.944 1.00 78.81 91 GLU A CA 1
ATOM 712 C C . GLU A 1 91 ? -7.217 -8.589 -13.479 1.00 78.81 91 GLU A C 1
ATOM 714 O O . GLU A 1 91 ? -6.529 -9.328 -14.184 1.00 78.81 91 GLU A O 1
ATOM 719 N N . SER A 1 92 ? -8.054 -7.696 -14.027 1.00 79.31 92 SER A N 1
ATOM 720 C CA . SER A 1 92 ? -8.181 -7.513 -15.479 1.00 79.31 92 SER A CA 1
ATOM 721 C C . SER A 1 92 ? -7.078 -6.637 -16.081 1.00 79.31 92 SER A C 1
ATOM 723 O O . SER A 1 92 ? -6.800 -6.736 -17.277 1.00 79.31 92 SER A O 1
ATOM 725 N N . VAL A 1 93 ? -6.427 -5.807 -15.259 1.00 73.50 93 VAL A N 1
ATOM 726 C CA . VAL A 1 93 ? -5.460 -4.791 -15.708 1.00 73.50 93 VAL A CA 1
ATOM 727 C C . VAL A 1 93 ? -4.046 -5.360 -15.782 1.00 73.50 93 VAL A C 1
ATOM 729 O O . VAL A 1 93 ? -3.338 -5.176 -16.777 1.00 73.50 93 VAL A O 1
ATOM 732 N N . TYR A 1 94 ? -3.627 -6.093 -14.751 1.00 70.94 94 TYR A N 1
ATOM 733 C CA . TYR A 1 94 ? -2.269 -6.616 -14.657 1.00 70.94 94 TYR A CA 1
ATOM 734 C C . TYR A 1 94 ? -2.274 -8.113 -14.375 1.00 70.94 94 TYR A C 1
ATOM 736 O O . TYR A 1 94 ? -2.681 -8.579 -13.315 1.00 70.94 94 TYR A O 1
ATOM 744 N N . THR A 1 95 ? -1.778 -8.877 -15.341 1.00 70.62 95 THR A N 1
ATOM 745 C CA . THR A 1 95 ? -1.582 -10.319 -15.244 1.00 70.62 95 THR A CA 1
ATOM 746 C C . THR A 1 95 ? -0.159 -10.645 -15.673 1.00 70.62 95 THR A C 1
ATOM 748 O O . THR A 1 95 ? 0.477 -9.876 -16.393 1.00 70.62 95 THR A O 1
ATOM 751 N N . ILE A 1 96 ? 0.335 -11.835 -15.319 1.00 70.25 96 ILE A N 1
ATOM 752 C CA . ILE A 1 96 ? 1.615 -12.338 -15.856 1.00 70.25 96 ILE A CA 1
ATOM 753 C C . ILE A 1 96 ? 1.616 -12.266 -17.392 1.00 70.25 96 ILE A C 1
ATOM 755 O O . ILE A 1 96 ? 2.639 -11.978 -18.004 1.00 70.25 96 ILE A O 1
ATOM 759 N N . ARG A 1 97 ? 0.455 -12.480 -18.024 1.00 72.50 97 ARG A N 1
ATOM 760 C CA . ARG A 1 97 ? 0.313 -12.382 -19.475 1.00 72.50 97 ARG A CA 1
ATOM 761 C C . ARG A 1 97 ? 0.514 -10.953 -19.979 1.00 72.50 97 ARG A C 1
ATOM 763 O O . ARG A 1 97 ? 1.359 -10.757 -20.842 1.00 72.50 97 ARG A O 1
ATOM 770 N N . SER A 1 98 ? -0.172 -9.965 -19.401 1.00 73.38 98 SER A N 1
ATOM 771 C CA . SER A 1 98 ? 0.004 -8.564 -19.814 1.00 73.38 98 SER A CA 1
ATOM 772 C C . SER A 1 98 ? 1.405 -8.025 -19.495 1.00 73.38 98 SER A C 1
ATOM 774 O O . SER A 1 98 ? 1.933 -7.193 -20.236 1.00 73.38 98 SER A O 1
ATOM 776 N N . GLN A 1 99 ? 2.058 -8.551 -18.454 1.00 75.38 99 GLN A N 1
ATOM 777 C CA . GLN A 1 99 ? 3.466 -8.278 -18.172 1.00 75.38 99 GLN A CA 1
ATOM 778 C C . GLN A 1 99 ? 4.382 -8.816 -19.284 1.00 75.38 99 GLN A C 1
ATOM 780 O O . GLN A 1 99 ? 5.224 -8.077 -19.794 1.00 75.38 99 GLN A O 1
ATOM 785 N N . VAL A 1 100 ? 4.197 -10.074 -19.704 1.00 79.19 100 VAL A N 1
ATOM 786 C CA . VAL A 1 100 ? 4.951 -10.664 -20.825 1.00 79.19 100 VAL A CA 1
ATOM 787 C C . VAL A 1 100 ? 4.717 -9.881 -22.116 1.00 79.19 100 VAL A C 1
ATOM 789 O O . VAL A 1 100 ? 5.681 -9.563 -22.811 1.00 79.19 100 VAL A O 1
ATOM 792 N N . ASP A 1 101 ? 3.470 -9.513 -22.409 1.00 78.06 101 ASP A N 1
ATOM 793 C CA . ASP A 1 101 ? 3.120 -8.743 -23.605 1.00 78.06 101 ASP A CA 1
ATOM 794 C C . ASP A 1 101 ? 3.820 -7.373 -23.624 1.00 78.06 101 ASP A C 1
ATOM 796 O O . ASP A 1 101 ? 4.326 -6.938 -24.662 1.00 78.06 101 ASP A O 1
ATOM 800 N N . THR A 1 102 ? 3.927 -6.723 -22.461 1.00 76.12 102 THR A N 1
ATOM 801 C CA . THR A 1 102 ? 4.669 -5.464 -22.300 1.00 76.12 102 THR A CA 1
ATOM 802 C C . THR A 1 102 ? 6.158 -5.654 -22.598 1.00 76.12 102 THR A C 1
ATOM 804 O O . THR A 1 102 ? 6.721 -4.895 -23.385 1.00 76.12 102 THR A O 1
ATOM 807 N N . TYR A 1 103 ? 6.791 -6.700 -22.054 1.00 78.94 103 TYR A N 1
ATOM 808 C CA . TYR A 1 103 ? 8.205 -6.989 -22.324 1.00 78.94 103 TYR A CA 1
ATOM 809 C C . TYR A 1 103 ? 8.473 -7.295 -23.795 1.00 78.94 103 TYR A C 1
ATOM 811 O O . TYR A 1 103 ? 9.440 -6.789 -24.364 1.00 78.94 103 TYR A O 1
ATOM 819 N N . VAL A 1 104 ? 7.611 -8.088 -24.437 1.00 79.88 104 VAL A N 1
ATOM 820 C CA . VAL A 1 104 ? 7.732 -8.388 -25.869 1.00 79.88 104 VAL A CA 1
ATOM 821 C C . VAL A 1 104 ? 7.633 -7.103 -26.686 1.00 79.88 104 VAL A C 1
ATOM 823 O O . VAL A 1 104 ? 8.460 -6.886 -27.573 1.00 79.88 104 VAL A O 1
ATOM 826 N N . LYS A 1 105 ? 6.680 -6.222 -26.367 1.00 78.38 105 LYS A N 1
ATOM 827 C CA . LYS A 1 105 ? 6.520 -4.928 -27.039 1.00 78.38 105 LYS A CA 1
ATOM 828 C C . LYS A 1 105 ? 7.761 -4.045 -26.898 1.00 78.38 105 LYS A C 1
ATOM 830 O O . LYS A 1 105 ? 8.226 -3.506 -27.899 1.00 78.38 105 LYS A O 1
ATOM 835 N N . GLU A 1 106 ? 8.309 -3.903 -25.693 1.00 76.00 106 GLU A N 1
ATOM 836 C CA . GLU A 1 106 ? 9.489 -3.058 -25.452 1.00 76.00 106 GLU A CA 1
ATOM 837 C C . GLU A 1 106 ? 10.761 -3.610 -26.105 1.00 76.00 106 GLU A C 1
ATOM 839 O O . GLU A 1 106 ? 11.556 -2.845 -26.646 1.00 76.00 106 GLU A O 1
ATOM 844 N N . LEU A 1 107 ? 10.940 -4.935 -26.111 1.00 76.00 107 LEU A N 1
ATOM 845 C CA . LEU A 1 107 ? 12.122 -5.579 -26.688 1.00 76.00 107 LEU A CA 1
ATOM 846 C C . LEU A 1 107 ? 12.094 -5.640 -28.220 1.00 76.00 107 LEU A C 1
ATOM 848 O O . LEU A 1 107 ? 13.149 -5.608 -28.851 1.00 76.00 107 LEU A O 1
ATOM 852 N N . THR A 1 108 ? 10.910 -5.773 -28.823 1.00 76.81 108 THR A N 1
ATOM 853 C CA . THR A 1 108 ? 10.773 -6.022 -30.271 1.00 76.81 108 THR A CA 1
ATOM 854 C C . THR A 1 108 ? 10.243 -4.827 -31.059 1.00 76.81 108 THR A C 1
ATOM 856 O O . THR A 1 108 ? 10.353 -4.814 -32.284 1.00 76.81 108 THR A O 1
ATOM 859 N N . GLY A 1 109 ? 9.639 -3.838 -30.392 1.00 68.12 109 GLY A N 1
ATOM 860 C CA . GLY A 1 109 ? 8.934 -2.727 -31.036 1.00 68.12 109 GLY A CA 1
ATOM 861 C C . GLY A 1 109 ? 7.653 -3.136 -31.779 1.00 68.12 109 GLY A C 1
ATOM 862 O O . GLY A 1 109 ? 7.028 -2.289 -32.418 1.00 68.12 109 GLY A O 1
ATOM 863 N N . ALA A 1 110 ? 7.250 -4.411 -31.723 1.00 59.47 110 ALA A N 1
ATOM 864 C CA . ALA A 1 110 ? 6.074 -4.919 -32.418 1.00 59.47 110 ALA A CA 1
ATOM 865 C C . ALA A 1 110 ? 4.778 -4.622 -31.633 1.00 59.47 110 ALA A C 1
ATOM 867 O O . ALA A 1 110 ? 4.776 -4.679 -30.399 1.00 59.47 110 ALA A O 1
ATOM 868 N N . PRO A 1 111 ? 3.655 -4.319 -32.312 1.00 56.19 111 PRO A N 1
ATOM 869 C CA . PRO A 1 111 ? 2.360 -4.194 -31.652 1.00 56.19 111 PRO A CA 1
ATOM 870 C C . PRO A 1 111 ? 1.918 -5.548 -31.078 1.00 56.19 111 PRO A C 1
ATOM 872 O O . PRO A 1 111 ? 2.037 -6.582 -31.735 1.00 56.19 111 PRO A O 1
ATOM 875 N N . VAL A 1 112 ? 1.401 -5.534 -29.847 1.00 57.72 112 VAL A N 1
ATOM 876 C CA . VAL A 1 112 ? 0.813 -6.712 -29.193 1.00 57.72 112 VAL A CA 1
ATOM 877 C C . VAL A 1 112 ? -0.460 -7.081 -29.956 1.00 57.72 112 VAL A C 1
ATOM 879 O O . VAL A 1 112 ? -1.339 -6.237 -30.120 1.00 57.72 112 VAL A O 1
ATOM 882 N N . GLY A 1 113 ? -0.542 -8.309 -30.472 1.00 58.78 113 GLY A N 1
ATOM 883 C CA . GLY A 1 113 ? -1.760 -8.812 -31.108 1.00 58.78 113 GLY A CA 1
ATOM 884 C C . GLY A 1 113 ? -2.873 -8.974 -30.076 1.00 58.78 113 GLY A C 1
ATOM 885 O O . GLY A 1 113 ? -2.597 -9.411 -28.959 1.00 58.78 113 GLY A O 1
ATOM 886 N N . ASP A 1 114 ? -4.106 -8.616 -30.446 1.00 46.41 114 ASP A N 1
ATOM 887 C CA . ASP A 1 114 ? -5.262 -8.692 -29.549 1.00 46.41 114 ASP A CA 1
ATOM 888 C C . ASP A 1 114 ? -5.338 -10.055 -28.845 1.00 46.41 114 ASP A C 1
ATOM 890 O O . ASP A 1 114 ? -5.129 -11.098 -29.485 1.00 46.41 114 ASP A O 1
ATOM 894 N N . PRO A 1 115 ? -5.658 -10.085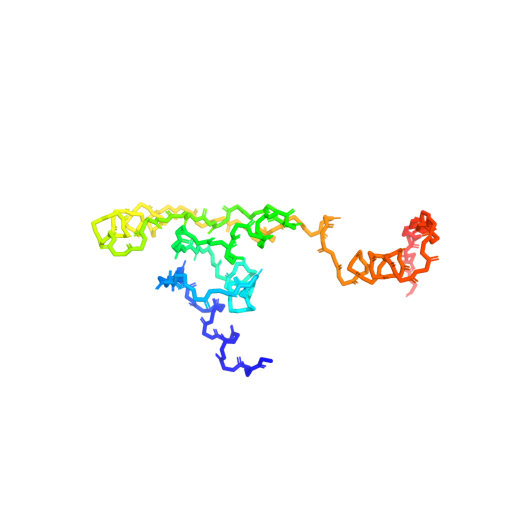 -27.538 1.00 48.50 115 PRO A N 1
ATOM 895 C CA . PRO A 1 115 ? -5.864 -11.343 -26.851 1.00 48.50 115 PRO A CA 1
ATOM 896 C C . PRO A 1 115 ? -6.995 -12.098 -27.553 1.00 48.50 115 PRO A C 1
ATOM 898 O O . PRO A 1 115 ? -8.109 -11.593 -27.697 1.00 48.50 115 PRO A O 1
ATOM 901 N N . ALA A 1 116 ? -6.705 -13.324 -27.997 1.00 45.59 116 ALA A N 1
ATOM 902 C CA . ALA A 1 116 ? -7.732 -14.206 -28.527 1.00 45.59 116 ALA A CA 1
ATOM 903 C C . ALA A 1 116 ? -8.856 -14.334 -27.482 1.00 45.59 116 ALA A C 1
ATOM 905 O O . ALA A 1 116 ? -8.550 -14.572 -26.304 1.00 45.59 116 ALA A O 1
ATOM 906 N N . PRO A 1 117 ? -10.134 -14.175 -27.874 1.00 39.97 117 PRO A N 1
ATOM 907 C CA . PRO A 1 117 ? -11.240 -14.265 -26.936 1.00 39.97 117 PRO A CA 1
ATOM 908 C C . PRO A 1 117 ? -11.186 -15.620 -26.236 1.00 39.97 117 PRO A C 1
ATOM 910 O O . PRO A 1 117 ? -10.949 -16.652 -26.870 1.00 39.97 117 PRO A O 1
ATOM 913 N N . VAL A 1 118 ? -11.371 -15.606 -24.915 1.00 49.38 118 VAL A N 1
ATOM 914 C CA . VAL A 1 118 ? -11.449 -16.820 -24.103 1.00 49.38 118 VAL A CA 1
ATOM 915 C C . VAL A 1 118 ? -12.637 -17.623 -24.623 1.00 49.38 118 VAL A C 1
ATOM 917 O O . VAL A 1 118 ? -13.785 -17.302 -24.336 1.00 49.38 118 VAL A O 1
ATOM 920 N N . SER A 1 119 ? -12.372 -18.631 -25.452 1.00 48.22 119 SER A N 1
ATOM 921 C CA . SER A 1 119 ? -13.414 -19.521 -25.944 1.00 48.22 119 SER A CA 1
ATOM 922 C C . SER A 1 119 ? -13.955 -20.310 -24.758 1.00 48.22 119 SER A C 1
ATOM 924 O O . SER A 1 119 ? -13.173 -20.972 -24.065 1.00 48.22 119 SER A O 1
ATOM 926 N N . ASP A 1 120 ? -15.271 -20.247 -24.554 1.00 47.75 120 ASP A N 1
ATOM 927 C CA . ASP A 1 120 ? -16.020 -21.063 -23.604 1.00 47.75 120 ASP A CA 1
ATOM 928 C C . ASP A 1 120 ? -15.480 -22.495 -23.593 1.00 47.75 120 ASP A C 1
ATOM 930 O O . ASP A 1 120 ? -15.629 -23.249 -24.563 1.00 47.75 120 A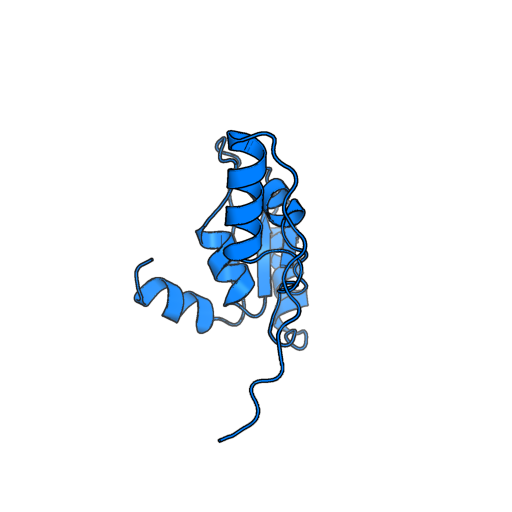SP A O 1
ATOM 934 N N . ARG A 1 121 ? -14.851 -22.895 -22.480 1.00 43.00 121 ARG A N 1
ATOM 935 C CA . ARG A 1 121 ? -14.648 -24.316 -22.206 1.00 43.00 121 ARG A CA 1
ATOM 936 C C . ARG A 1 121 ? -16.033 -24.903 -21.991 1.00 43.00 121 ARG A C 1
ATOM 938 O O . ARG A 1 121 ? -16.571 -24.852 -20.888 1.00 43.00 121 ARG A O 1
ATOM 945 N N . LYS A 1 122 ? -16.621 -25.442 -23.058 1.00 42.19 122 LYS A N 1
ATOM 946 C CA . LYS A 1 122 ? -17.754 -26.351 -22.935 1.00 42.19 122 LYS A CA 1
ATOM 947 C C . LYS A 1 122 ? -17.342 -27.472 -21.988 1.00 42.19 122 LYS A C 1
ATOM 949 O O . LYS A 1 122 ? -16.337 -28.141 -22.220 1.00 42.19 122 LYS A O 1
ATOM 954 N N . ALA A 1 123 ? -18.123 -27.618 -20.923 1.00 46.06 123 ALA A N 1
ATOM 955 C CA . ALA A 1 123 ? -18.110 -28.782 -20.061 1.00 46.06 123 ALA A CA 1
ATOM 956 C C . ALA A 1 123 ? -18.219 -30.047 -20.926 1.00 46.06 123 ALA A C 1
ATOM 958 O O . ALA A 1 123 ? -19.118 -30.154 -21.765 1.00 46.06 123 ALA A O 1
ATOM 959 N N . GLY A 1 124 ? -17.275 -30.957 -20.722 1.00 37.78 124 GLY A N 1
ATOM 960 C CA . GLY A 1 124 ? -17.247 -32.317 -21.238 1.00 37.78 124 GLY A CA 1
ATOM 961 C C . GLY A 1 124 ? -16.694 -33.214 -20.150 1.00 37.78 124 GLY A C 1
ATOM 962 O O . GLY A 1 124 ? -15.733 -32.764 -19.483 1.00 37.78 124 GLY A O 1
#

Secondary structure (DSSP, 8-state):
--HHHHHHHHH-S-EEE-PPP-S-S--HHHHHHHHHSS-EEEES-HHHHHHHTT--BSSEEEE-TT-HHHHHHHHHHHHHSPPPPSP-B-TTT--HHHHHHHHHHHHH-PPPPPPPP-------

Radius of gyration: 17.54 Å; chains: 1; bounding box: 34×42×47 Å

Sequence (124 aa):
PDREFLDVAASVDMAWLPYYENGQDGSGIASICLDASPRVVCSASFAFDQLFKLVEYRNVSRFDIGNSIELAHKTLLHINDKPPQRPYGDESVYTIRSQVDTYVKELTGAPVGDPAPVSDRKAG

Foldseek 3Di:
DPVVLLVVLQPDQEEEALDDEDPALADPSVVSNLQRHLAYEHEPYNRVVNVCVQWPFQRYDYHHRPPVVRVVVVCVVRSPDDGDDPPGIDPVRDDPVVVVQVVCCVVPVDDRDDPDPPPDPPDD

pLDDT: mean 84.22, std 15.53, range [37.78, 97.75]